Protein AF-A0A7J6RT91-F1 (afdb_monomer_lite)

Organism: Perkinsus olseni (NCBI:txid32597)

Foldseek 3Di:
DDDDPDPADVLQNDDLVQWDWDFLVLLVDDPVVLCVPQPFDLVDPCTCPPPNPDPVLNVCCNPDPVNNVLSVVLSVVLVVLNVCCCVPNCVVSDRTDTGGDDVVVVVVVCCVVDPPPDCPDDDRLSVLSVVLVVVLVVPFSDPDDDPPCPVSVVSRCSSCSSVSSSSSSSSRSD

Structure (mmCIF, N/CA/C/O backbone):
data_AF-A0A7J6RT91-F1
#
_entry.id   AF-A0A7J6RT91-F1
#
loop_
_atom_site.group_PDB
_atom_site.id
_atom_site.type_symbol
_atom_site.label_atom_id
_atom_site.label_alt_id
_atom_site.label_comp_id
_atom_site.label_asym_id
_atom_site.label_entity_id
_atom_site.label_seq_id
_atom_site.pdbx_PDB_ins_code
_atom_site.Cartn_x
_atom_site.Cartn_y
_atom_site.Cartn_z
_atom_site.occupancy
_atom_site.B_iso_or_equiv
_atom_site.auth_seq_id
_atom_site.auth_comp_id
_atom_site.auth_asym_id
_atom_site.auth_atom_id
_atom_site.pdbx_PDB_model_num
ATOM 1 N N . MET A 1 1 ? -21.620 17.925 31.660 1.00 58.56 1 MET A N 1
ATOM 2 C CA . MET A 1 1 ? -21.104 16.544 31.644 1.00 58.56 1 MET A CA 1
ATOM 3 C C . MET A 1 1 ? -20.641 16.318 30.230 1.00 58.56 1 MET A C 1
ATOM 5 O O . MET A 1 1 ? -21.487 16.145 29.366 1.00 58.56 1 MET A O 1
ATOM 9 N N . ASP A 1 2 ? -19.339 16.442 30.003 1.00 79.50 2 ASP A N 1
ATOM 10 C CA . ASP A 1 2 ? -18.727 16.142 28.711 1.00 79.50 2 ASP A CA 1
ATOM 11 C C . ASP A 1 2 ? -18.146 14.735 28.811 1.00 79.50 2 ASP A C 1
ATOM 13 O O . ASP A 1 2 ? -17.023 14.538 29.273 1.00 79.50 2 ASP A O 1
ATOM 17 N N . GLU A 1 3 ? -18.969 13.744 28.476 1.00 89.00 3 GLU A N 1
ATOM 18 C CA . GLU A 1 3 ? -18.544 12.349 28.396 1.00 89.00 3 GLU A CA 1
ATOM 19 C C . GLU A 1 3 ? -18.138 12.026 26.957 1.00 89.00 3 GLU A C 1
ATOM 21 O O . GLU A 1 3 ? -18.879 12.280 26.005 1.00 89.00 3 GLU A O 1
ATOM 26 N N . VAL A 1 4 ? -16.936 11.473 26.799 1.00 87.94 4 VAL A N 1
ATOM 27 C CA . VAL A 1 4 ? -16.414 11.043 25.500 1.00 87.94 4 VAL A CA 1
ATOM 28 C C . VAL A 1 4 ? -17.033 9.693 25.148 1.00 87.94 4 VAL A C 1
ATOM 30 O O . VAL A 1 4 ? -16.794 8.706 25.837 1.00 87.94 4 VAL A O 1
ATOM 33 N N . VAL A 1 5 ? -17.811 9.650 24.064 1.00 90.31 5 VAL A N 1
ATOM 34 C CA . VAL A 1 5 ? -18.438 8.413 23.560 1.00 90.31 5 VAL A CA 1
ATOM 35 C C . VAL A 1 5 ? -17.490 7.643 22.633 1.00 90.31 5 VAL A C 1
ATOM 37 O O . VAL A 1 5 ? -17.389 6.424 22.725 1.00 90.31 5 VAL A O 1
ATOM 40 N N . GLN A 1 6 ? -16.772 8.349 21.754 1.00 88.62 6 GLN A N 1
ATOM 41 C CA . GLN A 1 6 ? -15.787 7.790 20.824 1.00 88.62 6 GLN A CA 1
ATOM 42 C C . GLN A 1 6 ? -14.589 8.740 20.705 1.00 88.62 6 GLN A C 1
ATOM 44 O O . GLN A 1 6 ? -14.769 9.957 20.681 1.00 88.62 6 GLN A O 1
ATOM 49 N N . PHE A 1 7 ? -13.376 8.188 20.601 1.00 88.38 7 PHE A N 1
ATOM 50 C CA . PHE A 1 7 ? -12.161 8.979 20.357 1.00 88.38 7 PHE A CA 1
ATOM 51 C C . PHE A 1 7 ? -12.034 9.415 18.892 1.00 88.38 7 PHE A C 1
ATOM 53 O O . PHE A 1 7 ? -11.579 10.522 18.616 1.00 88.38 7 PHE A O 1
ATOM 60 N N . LEU A 1 8 ? -12.466 8.556 17.967 1.00 89.81 8 LEU A N 1
ATOM 61 C CA . LEU A 1 8 ? -12.573 8.827 16.537 1.00 89.81 8 LEU A CA 1
ATOM 62 C C . LEU A 1 8 ? -13.960 8.403 16.066 1.00 89.81 8 LEU A C 1
ATOM 64 O O . LEU A 1 8 ? -14.431 7.316 16.407 1.00 89.81 8 LEU A O 1
ATOM 68 N N . TYR A 1 9 ? -14.613 9.267 15.294 1.00 89.38 9 TYR A N 1
ATOM 69 C CA . TYR A 1 9 ? -15.891 8.941 14.671 1.00 89.38 9 TYR A CA 1
ATOM 70 C C . TYR A 1 9 ? -15.717 7.732 13.749 1.00 89.38 9 TYR A C 1
ATOM 72 O O . TYR A 1 9 ? -14.808 7.738 12.928 1.00 89.38 9 TYR A O 1
ATOM 80 N N . GLY A 1 10 ? -16.545 6.697 13.912 1.00 87.06 10 GLY A N 1
ATOM 81 C CA . GLY A 1 10 ? -16.439 5.485 13.089 1.00 87.06 10 GLY A CA 1
ATOM 82 C C . GLY A 1 10 ? -15.140 4.692 13.285 1.00 87.06 10 GLY A C 1
ATOM 83 O O . GLY A 1 10 ? -14.829 3.853 12.454 1.00 87.06 10 GLY A O 1
ATOM 84 N N . GLU A 1 11 ? -14.387 4.954 14.364 1.00 87.88 11 GLU A N 1
ATOM 85 C CA . GLU A 1 11 ? -13.069 4.363 14.675 1.00 87.88 11 GLU A CA 1
ATOM 86 C C . GLU A 1 11 ? -11.924 4.756 13.716 1.00 87.88 11 GLU A C 1
ATOM 88 O O . GLU A 1 11 ? -10.757 4.660 14.097 1.00 87.88 11 GLU A O 1
ATOM 93 N N . ASP A 1 12 ? -12.235 5.291 12.534 1.00 87.56 12 ASP A N 1
ATOM 94 C CA . ASP A 1 12 ? -11.286 5.716 11.496 1.00 87.56 12 ASP A CA 1
ATOM 95 C C . ASP A 1 12 ? -11.262 7.240 11.255 1.00 87.56 12 ASP A C 1
ATOM 97 O O . ASP A 1 12 ? -10.352 7.763 10.608 1.00 87.56 12 ASP A O 1
ATOM 101 N N . GLY A 1 13 ? -12.235 7.974 11.801 1.00 88.25 13 GLY A N 1
ATOM 102 C CA . GLY A 1 13 ? -12.383 9.418 11.634 1.00 88.25 13 GLY A CA 1
ATOM 103 C C . GLY A 1 13 ? -12.960 9.846 10.280 1.00 88.25 13 GLY A C 1
ATOM 104 O O . GLY A 1 13 ? -12.803 11.015 9.920 1.00 88.25 13 GLY A O 1
ATOM 105 N N . MET A 1 14 ? -13.607 8.944 9.533 1.00 89.31 14 MET A N 1
ATOM 106 C CA . MET A 1 14 ? -14.112 9.201 8.178 1.00 89.31 14 MET A CA 1
ATOM 107 C C . MET A 1 14 ? -15.626 9.429 8.138 1.00 89.31 14 MET A C 1
ATOM 109 O O . MET A 1 14 ? -16.402 8.811 8.862 1.00 89.31 14 MET A O 1
ATOM 113 N N . THR A 1 15 ? -16.078 10.312 7.245 1.00 88.94 15 THR A N 1
ATOM 114 C CA . THR A 1 15 ? -17.514 10.528 7.012 1.00 88.94 15 THR A CA 1
ATOM 115 C C . THR A 1 15 ? -18.086 9.425 6.122 1.00 88.94 15 THR A C 1
ATOM 117 O O . THR A 1 15 ? -17.544 9.150 5.052 1.00 88.94 15 THR A O 1
ATOM 120 N N . ALA A 1 16 ? -19.240 8.872 6.508 1.00 88.94 16 ALA A N 1
ATOM 121 C CA . ALA A 1 16 ? -19.907 7.774 5.800 1.00 88.94 16 ALA A CA 1
ATOM 122 C C . ALA A 1 16 ? -20.232 8.055 4.317 1.00 88.94 16 ALA A C 1
ATOM 124 O O . ALA A 1 16 ? -20.334 7.125 3.527 1.00 88.94 16 ALA A O 1
ATOM 125 N N . GLU A 1 17 ? -20.361 9.324 3.918 1.00 89.44 17 GLU A N 1
ATOM 126 C CA . GLU A 1 17 ? -20.647 9.742 2.534 1.00 89.44 17 GLU A CA 1
ATOM 127 C C . GLU A 1 17 ? -19.538 9.375 1.532 1.00 89.44 17 GLU A C 1
ATOM 129 O O . GLU A 1 17 ? -19.803 9.284 0.336 1.00 89.44 17 GLU A O 1
ATOM 134 N N . TYR A 1 18 ? -18.306 9.167 2.009 1.00 86.38 18 TYR A N 1
ATOM 135 C CA . TYR A 1 18 ? -17.139 8.847 1.176 1.00 86.38 18 TYR A CA 1
ATOM 136 C C . TYR A 1 18 ? -16.719 7.374 1.267 1.00 86.38 18 TYR A C 1
ATOM 138 O O . TYR A 1 18 ? -15.650 7.007 0.773 1.00 86.38 18 TYR A O 1
ATOM 146 N N . ILE A 1 19 ? -17.533 6.546 1.924 1.00 92.25 19 ILE A N 1
ATOM 147 C CA . ILE A 1 19 ? -17.265 5.129 2.148 1.00 92.25 19 ILE A CA 1
ATOM 148 C C . ILE A 1 19 ? -18.028 4.299 1.114 1.00 92.25 19 ILE A C 1
ATOM 150 O O . ILE A 1 19 ? -19.209 4.526 0.858 1.00 92.25 19 ILE A O 1
ATOM 154 N N . GLU A 1 20 ? -17.345 3.317 0.531 1.00 93.19 20 GLU A N 1
ATOM 155 C CA . GLU A 1 20 ? -17.915 2.390 -0.445 1.00 93.19 20 GLU A CA 1
ATOM 156 C C . GLU A 1 20 ? -17.627 0.941 -0.044 1.00 93.19 20 GLU A C 1
ATOM 158 O O . GLU A 1 20 ? -16.643 0.649 0.639 1.00 93.19 20 GLU A O 1
ATOM 163 N N . ASP A 1 21 ? -18.474 0.020 -0.506 1.00 94.06 21 ASP A N 1
ATOM 164 C CA . ASP A 1 21 ? -18.198 -1.413 -0.423 1.00 94.06 21 ASP A CA 1
ATOM 165 C C . ASP A 1 21 ? -17.051 -1.773 -1.362 1.00 94.06 21 ASP A C 1
ATOM 167 O O . ASP A 1 21 ? -17.175 -1.660 -2.586 1.00 94.06 21 ASP A O 1
ATOM 171 N N . GLN A 1 22 ? -15.958 -2.263 -0.793 1.00 94.81 22 GLN A N 1
ATOM 172 C CA . GLN A 1 22 ? -14.777 -2.670 -1.535 1.00 94.81 22 GLN A CA 1
ATOM 173 C C . GLN A 1 22 ? -14.287 -4.028 -1.048 1.00 94.81 22 GLN A C 1
ATOM 175 O O . GLN A 1 22 ? -14.415 -4.389 0.120 1.00 94.81 22 GLN A O 1
ATOM 180 N N . ASP A 1 23 ? -13.722 -4.802 -1.964 1.00 94.25 23 ASP A N 1
ATOM 181 C CA . ASP A 1 23 ? -13.049 -6.039 -1.605 1.00 94.25 23 ASP A CA 1
ATOM 182 C C . ASP A 1 23 ? -11.613 -5.731 -1.184 1.00 94.25 23 ASP A C 1
ATOM 184 O O . ASP A 1 23 ? -10.889 -5.067 -1.912 1.00 94.25 23 ASP A O 1
ATOM 188 N N . ILE A 1 24 ? -11.163 -6.264 -0.051 1.00 94.44 24 ILE A N 1
ATOM 189 C CA . ILE A 1 24 ? -9.745 -6.262 0.310 1.00 94.44 24 ILE A CA 1
ATOM 190 C C . ILE A 1 24 ? -9.082 -7.440 -0.403 1.00 94.44 24 ILE A C 1
ATOM 192 O O . ILE A 1 24 ? -9.001 -8.554 0.129 1.00 94.44 24 ILE A O 1
ATOM 196 N N . GLU A 1 25 ? -8.592 -7.232 -1.625 1.00 93.50 25 GLU A N 1
ATOM 197 C CA . GLU A 1 25 ? -8.029 -8.321 -2.432 1.00 93.50 25 GLU A CA 1
ATOM 198 C C . GLU A 1 25 ? -6.805 -8.965 -1.776 1.00 93.50 25 GLU A C 1
ATOM 200 O O . GLU A 1 25 ? -6.595 -10.175 -1.913 1.00 93.50 25 GLU A O 1
ATOM 205 N N . LEU A 1 26 ? -6.043 -8.196 -0.989 1.00 94.44 26 LEU A N 1
ATOM 206 C CA . LEU A 1 26 ? -4.917 -8.706 -0.210 1.00 94.44 26 LEU A CA 1
ATOM 207 C C . LEU A 1 26 ? -5.331 -9.858 0.723 1.00 94.44 26 LEU A C 1
ATOM 2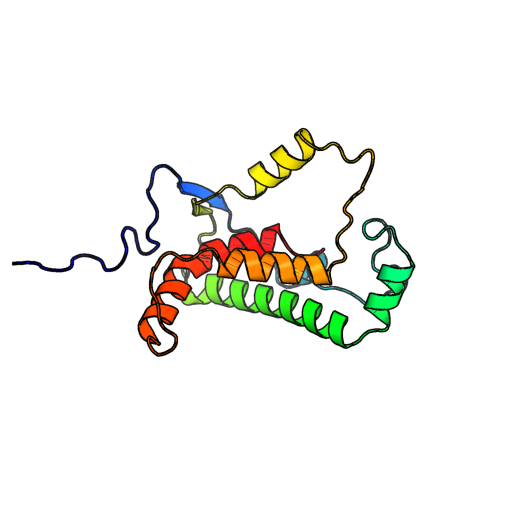09 O O . LEU A 1 26 ? -4.550 -10.789 0.933 1.00 94.44 26 LEU A O 1
ATOM 213 N N . MET A 1 27 ? -6.562 -9.857 1.247 1.00 94.62 27 MET A N 1
ATOM 214 C CA . MET A 1 27 ? -7.090 -10.963 2.053 1.00 94.62 27 MET A CA 1
ATOM 215 C C . MET A 1 27 ? -7.443 -12.182 1.192 1.00 94.62 27 MET A C 1
ATOM 217 O O . MET A 1 27 ? -7.141 -13.306 1.597 1.00 94.62 27 MET A O 1
ATOM 221 N N . LYS A 1 28 ? -7.992 -11.968 -0.012 1.00 93.81 28 LYS A N 1
ATOM 222 C CA . LYS A 1 28 ? -8.480 -13.026 -0.917 1.00 93.81 28 LYS A CA 1
ATOM 223 C C . LYS A 1 28 ? -7.369 -13.859 -1.561 1.00 93.81 28 LYS A C 1
ATOM 225 O O . LYS A 1 28 ? -7.549 -15.050 -1.802 1.00 93.81 28 LYS A O 1
ATOM 230 N N . ILE A 1 29 ? -6.228 -13.249 -1.880 1.00 94.75 29 ILE A N 1
ATOM 231 C CA . ILE A 1 29 ? -5.153 -13.931 -2.620 1.00 94.75 29 ILE A CA 1
ATOM 232 C C . ILE A 1 29 ? -4.321 -14.869 -1.733 1.00 94.75 29 ILE A C 1
ATOM 234 O O . ILE A 1 29 ? -4.095 -14.592 -0.558 1.00 94.75 29 ILE A O 1
ATOM 238 N N . SER A 1 30 ? -3.803 -15.968 -2.287 1.00 94.88 30 SER A N 1
ATOM 239 C CA . SER A 1 30 ? -2.874 -16.850 -1.562 1.00 94.88 30 SER A CA 1
ATOM 240 C C . SER A 1 30 ? -1.502 -16.191 -1.359 1.00 94.88 30 SER A C 1
ATOM 242 O O . SER A 1 30 ? -1.138 -15.256 -2.073 1.00 94.88 30 SER A O 1
ATOM 244 N N . HIS A 1 31 ? -0.701 -16.698 -0.414 1.00 93.69 31 HIS A N 1
ATOM 245 C CA . HIS A 1 31 ? 0.686 -16.238 -0.238 1.00 93.69 31 HIS A CA 1
ATOM 246 C C . HIS A 1 31 ? 1.531 -16.433 -1.503 1.00 93.69 31 HIS A C 1
ATOM 248 O O . HIS A 1 31 ? 2.351 -15.581 -1.833 1.00 93.69 31 HIS A O 1
ATOM 254 N N . GLU A 1 32 ? 1.295 -17.522 -2.235 1.00 95.50 32 GLU A N 1
ATOM 255 C CA . GLU A 1 32 ? 1.958 -17.800 -3.510 1.00 95.50 32 GLU A CA 1
ATOM 256 C C . GLU A 1 32 ? 1.570 -16.773 -4.571 1.00 95.50 32 GLU A C 1
ATOM 258 O O . GLU A 1 32 ? 2.434 -16.242 -5.265 1.00 95.50 32 GLU A O 1
ATOM 263 N N . ARG A 1 33 ? 0.276 -16.435 -4.666 1.00 95.38 33 ARG A N 1
ATOM 264 C CA . ARG A 1 33 ? -0.191 -15.418 -5.609 1.00 95.38 33 ARG A CA 1
ATOM 265 C C . ARG A 1 33 ? 0.341 -14.036 -5.245 1.00 95.38 33 ARG A C 1
ATOM 267 O O . ARG A 1 33 ? 0.746 -13.318 -6.151 1.00 95.38 33 ARG A O 1
ATOM 274 N N . LEU A 1 34 ? 0.382 -13.690 -3.957 1.00 95.12 34 LEU A N 1
ATOM 275 C CA . LEU A 1 34 ? 0.976 -12.441 -3.474 1.00 95.12 34 LEU A CA 1
ATOM 276 C C . LEU A 1 34 ? 2.460 -12.352 -3.856 1.00 95.12 34 LEU A C 1
ATOM 278 O O . LEU A 1 34 ? 2.886 -11.345 -4.413 1.00 95.12 34 LEU A O 1
ATOM 282 N N . ALA A 1 35 ? 3.234 -13.420 -3.642 1.00 94.25 35 ALA A N 1
ATOM 283 C CA . ALA A 1 35 ? 4.622 -13.482 -4.095 1.00 94.25 35 ALA A CA 1
ATOM 284 C C . ALA A 1 35 ? 4.730 -13.345 -5.621 1.00 94.25 35 ALA A C 1
ATOM 286 O O . ALA A 1 35 ? 5.567 -12.602 -6.119 1.00 94.25 35 ALA A O 1
ATOM 287 N N . ALA A 1 36 ? 3.850 -14.004 -6.374 1.00 92.56 36 ALA A N 1
ATOM 288 C CA . ALA A 1 36 ? 3.885 -13.970 -7.830 1.00 92.56 36 ALA A CA 1
ATOM 289 C C . ALA A 1 36 ? 3.603 -12.584 -8.429 1.00 92.56 36 ALA A C 1
ATOM 291 O O . ALA A 1 36 ? 4.092 -12.326 -9.530 1.00 92.56 36 ALA A O 1
ATOM 292 N N . ILE A 1 37 ? 2.838 -11.719 -7.750 1.00 91.62 37 ILE A N 1
ATOM 293 C CA . ILE A 1 37 ? 2.487 -10.376 -8.246 1.00 91.62 37 ILE A CA 1
ATOM 294 C C . ILE A 1 37 ? 3.358 -9.263 -7.656 1.00 91.62 37 ILE A C 1
ATOM 296 O O . ILE A 1 37 ? 3.729 -8.372 -8.400 1.00 91.62 37 ILE A O 1
ATOM 300 N N . ALA A 1 38 ? 3.731 -9.330 -6.374 1.00 93.00 38 ALA A N 1
ATOM 301 C CA . ALA A 1 38 ? 4.421 -8.229 -5.693 1.00 93.00 38 ALA A CA 1
ATOM 302 C C . ALA A 1 38 ? 5.924 -8.479 -5.498 1.00 93.00 38 ALA A C 1
ATOM 304 O O . ALA A 1 38 ? 6.721 -7.544 -5.508 1.00 93.00 38 ALA A O 1
ATOM 305 N N . LYS A 1 39 ? 6.356 -9.740 -5.347 1.00 93.75 39 LYS A N 1
ATOM 306 C CA . LYS A 1 39 ? 7.777 -10.033 -5.119 1.00 93.75 39 LYS A CA 1
ATOM 307 C C . LYS A 1 39 ? 8.585 -9.747 -6.381 1.00 93.75 39 LYS A C 1
ATOM 309 O O . LYS A 1 39 ? 8.199 -10.148 -7.483 1.00 93.75 39 LYS A O 1
ATOM 314 N N . HIS A 1 40 ? 9.718 -9.088 -6.199 1.00 92.06 40 HIS A N 1
ATOM 315 C CA . HIS A 1 40 ? 10.681 -8.839 -7.256 1.00 92.06 40 HIS A CA 1
ATOM 316 C C . HIS A 1 40 ? 11.687 -9.998 -7.334 1.00 92.06 40 HIS A C 1
ATOM 318 O O . HIS A 1 40 ? 12.128 -10.527 -6.314 1.00 92.06 40 HIS A O 1
ATOM 324 N N . ASP A 1 41 ? 12.008 -10.442 -8.551 1.00 90.75 41 ASP A N 1
ATOM 325 C CA . ASP A 1 41 ? 12.913 -11.572 -8.796 1.00 90.75 41 ASP A CA 1
ATOM 326 C C . ASP A 1 41 ? 14.167 -11.091 -9.523 1.00 90.75 41 ASP A C 1
ATOM 328 O O . ASP A 1 41 ? 14.250 -11.120 -10.746 1.00 90.75 41 ASP A O 1
ATOM 332 N N . TYR A 1 42 ? 15.154 -10.635 -8.758 1.00 89.31 42 TYR A N 1
ATOM 333 C CA . TYR A 1 42 ? 16.393 -10.064 -9.297 1.00 89.31 42 TYR A CA 1
ATOM 334 C C . TYR A 1 42 ? 17.305 -11.110 -9.963 1.00 89.31 42 TYR A C 1
ATOM 336 O O . TYR A 1 42 ? 18.169 -10.770 -10.782 1.00 89.31 42 TYR A O 1
ATOM 344 N N . LEU A 1 43 ? 17.131 -12.390 -9.612 1.00 86.69 43 LEU A N 1
ATOM 345 C CA . LEU A 1 43 ? 17.932 -13.492 -10.145 1.00 86.69 43 LEU A CA 1
ATOM 346 C C . LEU A 1 43 ? 17.499 -13.849 -11.566 1.00 86.69 43 LEU A C 1
ATOM 348 O O . LEU A 1 43 ? 18.337 -14.249 -12.376 1.00 86.69 43 LEU A O 1
ATOM 352 N N . ASN A 1 44 ? 16.221 -13.649 -11.888 1.00 88.06 44 ASN A N 1
ATOM 353 C CA . ASN A 1 44 ? 15.691 -13.889 -13.218 1.00 88.06 44 ASN A CA 1
ATOM 354 C C . ASN A 1 44 ? 16.294 -12.911 -14.254 1.00 88.06 44 ASN A C 1
ATOM 356 O O . ASN A 1 44 ? 16.130 -11.694 -14.129 1.00 88.06 44 ASN A O 1
ATOM 360 N N . PRO A 1 45 ? 16.964 -13.411 -15.314 1.00 83.88 45 PRO A N 1
ATOM 361 C CA . PRO A 1 45 ? 17.480 -12.576 -16.398 1.00 83.88 45 PRO A CA 1
ATOM 362 C C . PRO A 1 45 ? 16.420 -11.750 -17.131 1.00 83.88 45 PRO A C 1
ATOM 364 O O . PRO A 1 45 ? 16.754 -10.718 -17.708 1.00 83.88 45 PRO A O 1
ATOM 367 N N . ASP A 1 46 ? 15.165 -12.194 -17.096 1.00 85.62 46 ASP A N 1
ATOM 368 C CA . ASP A 1 46 ? 14.034 -11.552 -17.763 1.00 85.62 46 ASP A CA 1
ATOM 369 C C . ASP A 1 46 ? 13.219 -10.642 -16.832 1.00 85.62 46 ASP A C 1
ATOM 371 O O . ASP A 1 46 ? 12.160 -10.137 -17.215 1.00 85.62 46 ASP A O 1
ATOM 375 N N . TYR A 1 47 ? 13.712 -10.389 -15.616 1.00 86.44 47 TYR A N 1
ATOM 376 C CA . TYR A 1 47 ? 13.096 -9.453 -14.684 1.00 86.44 47 TYR A CA 1
ATOM 377 C C . TYR A 1 47 ? 12.916 -8.059 -15.302 1.00 86.44 47 TYR A C 1
ATOM 379 O O . TYR A 1 47 ? 13.822 -7.509 -15.929 1.00 86.44 47 TYR A O 1
ATOM 387 N N . GLY A 1 48 ? 11.727 -7.476 -15.134 1.00 81.69 48 GLY A N 1
ATOM 388 C CA . GLY A 1 48 ? 11.411 -6.152 -15.672 1.00 81.69 48 GLY A CA 1
ATOM 389 C C . GLY A 1 48 ? 11.130 -6.114 -17.179 1.00 81.69 48 GLY A C 1
ATOM 390 O O . GLY A 1 48 ? 10.755 -5.057 -17.689 1.00 81.69 48 GLY A O 1
ATOM 391 N N . ARG A 1 49 ? 11.287 -7.219 -17.931 1.00 82.38 49 ARG A N 1
ATOM 392 C CA . ARG A 1 49 ? 10.957 -7.222 -19.367 1.00 82.38 49 ARG A CA 1
ATOM 393 C C . ARG A 1 49 ? 9.460 -6.969 -19.563 1.00 82.38 49 ARG A C 1
ATOM 395 O O . ARG A 1 49 ? 8.621 -7.678 -19.019 1.00 82.38 49 ARG A O 1
ATOM 402 N N . GLY A 1 50 ? 9.138 -5.959 -20.370 1.00 79.62 50 GLY A N 1
ATOM 403 C CA . GLY A 1 50 ? 7.768 -5.592 -20.743 1.00 79.62 50 GLY A CA 1
ATOM 404 C C . GLY A 1 50 ? 7.170 -4.427 -19.950 1.00 79.62 50 GLY A C 1
ATOM 405 O O . GLY A 1 50 ? 6.364 -3.701 -20.518 1.00 79.62 50 GLY A O 1
ATOM 406 N N . TRP A 1 51 ? 7.597 -4.201 -18.703 1.00 81.25 51 TRP A N 1
ATOM 407 C CA . TRP A 1 51 ? 7.052 -3.138 -17.839 1.00 81.25 51 TRP A CA 1
ATOM 408 C C . TRP A 1 51 ? 8.105 -2.126 -17.359 1.00 81.25 51 TRP A C 1
ATOM 410 O O . TRP A 1 51 ? 7.784 -0.958 -17.187 1.00 81.25 51 TRP A O 1
ATOM 420 N N . ILE A 1 52 ? 9.383 -2.514 -17.267 1.00 85.12 52 ILE A N 1
ATOM 421 C CA . ILE A 1 52 ? 10.512 -1.584 -17.110 1.00 85.12 52 ILE A CA 1
ATOM 422 C C . ILE A 1 52 ? 11.166 -1.430 -18.481 1.00 85.12 52 ILE A C 1
ATOM 424 O O . ILE A 1 52 ? 11.871 -2.333 -18.929 1.00 85.12 52 ILE A O 1
ATOM 428 N N . LYS A 1 53 ? 10.914 -0.320 -19.184 1.00 81.56 53 LYS A N 1
ATOM 429 C CA . LYS A 1 53 ? 11.426 -0.107 -20.553 1.00 81.56 53 LYS A CA 1
ATOM 430 C C . LYS A 1 53 ? 12.947 0.102 -20.584 1.00 81.56 53 LYS A C 1
ATOM 432 O O . LYS A 1 53 ? 13.604 -0.398 -21.498 1.00 81.56 53 LYS A O 1
ATOM 437 N N . ASP A 1 54 ? 13.502 0.781 -19.579 1.00 86.00 54 ASP A N 1
ATOM 438 C CA . ASP A 1 54 ? 14.928 1.119 -19.507 1.00 86.00 54 ASP A CA 1
ATOM 439 C C . ASP A 1 54 ? 15.791 -0.053 -18.994 1.00 86.00 54 ASP A C 1
ATOM 441 O O . ASP A 1 54 ? 15.670 -0.508 -17.855 1.00 86.00 54 ASP A O 1
ATOM 445 N N . GLU A 1 55 ? 16.716 -0.521 -19.837 1.00 85.62 55 GLU A N 1
ATOM 446 C CA . GLU A 1 55 ? 17.688 -1.569 -19.503 1.00 85.62 55 GLU A CA 1
ATOM 447 C C . GLU A 1 55 ? 18.658 -1.156 -18.388 1.00 85.62 55 GLU A C 1
ATOM 449 O O . GLU A 1 55 ? 19.068 -2.000 -17.589 1.00 85.62 55 GLU A O 1
ATOM 454 N N . LYS A 1 56 ? 19.017 0.130 -18.297 1.00 86.50 56 LYS A N 1
ATOM 455 C CA . LYS A 1 56 ? 19.896 0.635 -17.236 1.00 86.50 56 LYS A CA 1
ATOM 456 C C . LYS A 1 56 ? 19.216 0.522 -15.882 1.00 86.50 56 LYS A C 1
ATOM 458 O O . LYS A 1 56 ? 19.853 0.073 -14.936 1.00 86.50 56 LYS A O 1
ATOM 463 N N . VAL A 1 57 ? 17.928 0.859 -15.804 1.00 87.12 57 VAL A N 1
ATOM 464 C CA . VAL A 1 57 ? 17.132 0.707 -14.577 1.00 87.12 57 VAL A CA 1
ATOM 465 C C . VAL A 1 57 ? 17.040 -0.768 -14.186 1.00 87.12 57 VAL A C 1
ATOM 467 O O . VAL A 1 57 ? 17.320 -1.103 -13.036 1.00 87.12 57 VAL A O 1
ATOM 470 N N . ARG A 1 58 ? 16.745 -1.666 -15.141 1.00 87.69 58 ARG A N 1
ATOM 471 C CA . ARG A 1 58 ? 16.741 -3.122 -14.894 1.00 87.69 58 ARG A CA 1
ATOM 472 C C . ARG A 1 58 ? 18.079 -3.611 -14.343 1.00 87.69 58 ARG A C 1
ATOM 474 O O . ARG A 1 58 ? 18.110 -4.318 -13.340 1.00 87.69 58 ARG A O 1
ATOM 481 N N . SER A 1 59 ? 19.177 -3.225 -14.987 1.00 88.06 59 SER A N 1
ATOM 482 C CA . SER A 1 59 ? 20.528 -3.614 -14.574 1.00 88.06 59 SER A CA 1
ATOM 483 C C . SER A 1 59 ? 20.882 -3.059 -13.195 1.00 88.06 59 SER A C 1
ATOM 485 O O . SER A 1 59 ? 21.430 -3.789 -12.373 1.00 88.06 59 SER A O 1
ATOM 487 N N . ASN A 1 60 ? 20.515 -1.806 -12.914 1.00 90.75 60 ASN A N 1
ATOM 488 C CA . ASN A 1 60 ? 20.776 -1.163 -11.631 1.00 90.75 60 ASN A CA 1
ATOM 489 C C . ASN A 1 60 ? 20.062 -1.886 -10.483 1.00 90.75 60 ASN A C 1
ATOM 491 O O . ASN A 1 60 ? 20.710 -2.287 -9.527 1.00 90.75 60 ASN A O 1
ATOM 495 N N . ILE A 1 61 ? 18.761 -2.170 -10.622 1.00 89.69 61 ILE A N 1
ATOM 496 C CA . ILE A 1 61 ? 17.983 -2.912 -9.609 1.00 89.69 61 ILE A CA 1
ATOM 497 C C . ILE A 1 61 ? 18.595 -4.297 -9.333 1.00 89.69 61 ILE A C 1
ATOM 499 O O . ILE A 1 61 ? 18.561 -4.794 -8.210 1.00 89.69 61 ILE A O 1
ATOM 503 N N . ARG A 1 62 ? 19.178 -4.946 -10.348 1.00 88.25 62 ARG A N 1
ATOM 504 C CA . ARG A 1 62 ? 19.806 -6.269 -10.191 1.00 88.25 62 ARG A CA 1
ATOM 505 C C . ARG A 1 62 ? 21.176 -6.229 -9.516 1.00 88.25 62 ARG A C 1
ATOM 507 O O . ARG A 1 62 ? 21.572 -7.235 -8.931 1.00 88.25 62 ARG A O 1
ATOM 514 N N . MET A 1 63 ? 21.902 -5.118 -9.612 1.00 89.19 63 MET A N 1
ATOM 515 C CA . MET A 1 63 ? 23.256 -4.982 -9.061 1.00 89.19 63 MET A CA 1
ATOM 516 C C . MET A 1 63 ? 23.292 -4.266 -7.711 1.00 89.19 63 MET A C 1
ATOM 518 O O . MET A 1 63 ? 24.178 -4.540 -6.906 1.00 89.19 63 MET A O 1
ATOM 522 N N . ASP A 1 64 ? 22.352 -3.358 -7.469 1.00 94.25 64 ASP A N 1
ATOM 523 C CA . ASP A 1 64 ? 22.310 -2.524 -6.277 1.00 94.25 64 ASP A CA 1
ATOM 524 C C . ASP A 1 64 ? 21.540 -3.215 -5.142 1.00 94.25 64 ASP A C 1
ATOM 526 O O . ASP A 1 64 ? 20.327 -3.433 -5.209 1.00 94.25 64 ASP A O 1
ATOM 530 N N . HIS A 1 65 ? 22.261 -3.549 -4.073 1.00 93.50 65 HIS A N 1
ATOM 531 C CA . HIS A 1 65 ? 21.694 -4.194 -2.894 1.00 93.50 65 HIS A CA 1
ATOM 532 C C . HIS A 1 65 ? 20.812 -3.266 -2.050 1.00 93.50 65 HIS A C 1
ATOM 534 O O . HIS A 1 65 ? 19.913 -3.758 -1.370 1.00 93.50 65 HIS A O 1
ATOM 540 N N . GLU A 1 66 ? 21.032 -1.950 -2.079 1.00 94.38 66 GLU A N 1
ATOM 541 C CA . GLU A 1 66 ? 20.202 -1.000 -1.329 1.00 94.38 66 GLU A CA 1
ATOM 542 C C . GLU A 1 66 ? 18.807 -0.915 -1.952 1.00 94.38 66 GLU A C 1
ATOM 544 O O . GLU A 1 66 ? 17.800 -0.977 -1.245 1.00 94.38 66 GLU A O 1
ATOM 549 N N . ILE A 1 67 ? 18.742 -0.881 -3.285 1.00 93.56 67 ILE A N 1
ATOM 550 C CA . ILE A 1 67 ? 17.478 -0.910 -4.031 1.00 93.56 67 ILE A CA 1
ATOM 551 C C . ILE A 1 67 ? 16.727 -2.223 -3.776 1.00 93.56 67 ILE A C 1
ATOM 553 O O . ILE A 1 67 ? 15.530 -2.201 -3.488 1.00 93.56 67 ILE A O 1
ATOM 557 N N . GLN A 1 68 ? 17.423 -3.362 -3.815 1.00 94.19 68 GLN A N 1
ATOM 558 C CA . GLN A 1 68 ? 16.825 -4.667 -3.503 1.00 94.19 68 GLN A CA 1
ATOM 559 C C . GLN A 1 68 ? 16.257 -4.710 -2.084 1.00 94.19 68 GLN A C 1
ATOM 561 O O . GLN A 1 68 ? 15.143 -5.185 -1.888 1.00 94.19 68 GLN A O 1
ATOM 566 N N . ALA A 1 69 ? 16.976 -4.160 -1.102 1.00 95.38 69 ALA A N 1
ATOM 567 C CA . ALA A 1 69 ? 16.514 -4.125 0.281 1.00 95.38 69 ALA A CA 1
ATOM 568 C C . ALA A 1 69 ? 15.223 -3.304 0.452 1.00 95.38 69 ALA A C 1
ATOM 570 O O . ALA A 1 69 ? 14.350 -3.695 1.228 1.00 95.38 69 ALA A O 1
ATOM 571 N N . VAL A 1 70 ? 15.071 -2.191 -0.276 1.00 95.69 70 VAL A N 1
ATOM 572 C CA . VAL A 1 70 ? 13.840 -1.376 -0.258 1.00 95.69 70 VAL A CA 1
ATOM 573 C C . VAL A 1 70 ? 12.648 -2.162 -0.810 1.00 95.69 70 VAL A C 1
ATOM 575 O O . VAL A 1 70 ? 11.579 -2.172 -0.202 1.00 95.69 70 VAL A O 1
ATOM 578 N N . LEU A 1 71 ? 12.838 -2.855 -1.929 1.00 95.06 71 LEU A N 1
ATOM 579 C CA . LEU A 1 71 ? 11.789 -3.626 -2.600 1.00 95.06 71 LEU A CA 1
ATOM 580 C C . LEU A 1 71 ? 11.423 -4.904 -1.827 1.00 95.06 71 LEU A C 1
ATOM 582 O O . LEU A 1 71 ? 10.252 -5.268 -1.706 1.00 95.06 71 LEU A O 1
ATOM 586 N N . ASP A 1 72 ? 12.408 -5.555 -1.212 1.00 95.81 72 ASP A N 1
ATOM 587 C CA . ASP A 1 72 ? 12.172 -6.692 -0.321 1.00 95.81 72 ASP A CA 1
ATOM 588 C C . ASP A 1 72 ? 11.404 -6.262 0.937 1.00 95.81 72 ASP A C 1
ATOM 590 O O . ASP A 1 72 ? 10.506 -6.977 1.393 1.00 95.81 72 ASP A O 1
ATOM 594 N N . ARG A 1 73 ? 11.702 -5.068 1.470 1.00 96.31 73 ARG A N 1
ATOM 595 C CA . ARG A 1 73 ? 10.958 -4.474 2.589 1.00 96.31 73 ARG A CA 1
ATOM 596 C C . ARG A 1 73 ? 9.509 -4.184 2.210 1.00 96.31 73 ARG A C 1
ATOM 598 O O . ARG A 1 73 ? 8.618 -4.472 3.003 1.00 96.31 73 ARG A O 1
ATOM 605 N N . GLU A 1 74 ? 9.253 -3.651 1.017 1.00 96.38 74 GLU A N 1
ATOM 606 C CA . GLU A 1 74 ? 7.888 -3.453 0.513 1.00 96.38 74 GLU A CA 1
ATOM 607 C C . GLU A 1 74 ? 7.106 -4.775 0.493 1.00 96.38 74 GLU A C 1
ATOM 609 O O . GLU A 1 74 ? 5.987 -4.853 1.011 1.00 96.38 74 GLU A O 1
ATOM 614 N N . PHE A 1 75 ? 7.706 -5.835 -0.053 1.00 96.62 75 PHE A N 1
ATOM 615 C CA . PHE A 1 75 ? 7.064 -7.143 -0.113 1.00 96.62 75 PHE A CA 1
ATOM 616 C C . PHE A 1 75 ? 6.783 -7.719 1.281 1.00 96.62 75 PHE A C 1
ATOM 618 O O . PHE A 1 75 ? 5.696 -8.254 1.524 1.00 96.62 75 PHE A O 1
ATOM 625 N N . GLU A 1 76 ? 7.728 -7.600 2.214 1.00 96.75 76 GLU A N 1
ATOM 626 C CA . GLU A 1 76 ? 7.517 -8.073 3.582 1.00 96.75 76 GLU A CA 1
ATOM 627 C C . GLU A 1 76 ? 6.440 -7.251 4.306 1.00 96.75 76 GLU A C 1
ATOM 629 O O . GLU A 1 76 ? 5.592 -7.836 4.981 1.00 96.75 76 GLU A O 1
ATOM 634 N N . ASN A 1 77 ? 6.367 -5.936 4.069 1.00 95.38 77 ASN A N 1
ATOM 635 C CA . ASN A 1 77 ? 5.282 -5.094 4.577 1.00 95.38 77 ASN A CA 1
ATOM 636 C C . ASN A 1 77 ? 3.912 -5.602 4.097 1.00 95.38 77 ASN A C 1
ATOM 638 O O . ASN A 1 77 ? 2.998 -5.768 4.904 1.00 95.38 77 ASN A O 1
ATOM 642 N N . LEU A 1 78 ? 3.758 -5.929 2.808 1.00 96.19 78 LEU A N 1
ATOM 643 C CA . LEU A 1 78 ? 2.508 -6.496 2.278 1.00 96.19 78 LEU A CA 1
ATOM 644 C C . LEU A 1 78 ? 2.149 -7.839 2.928 1.00 96.19 78 LEU A C 1
ATOM 646 O O . LEU A 1 78 ? 0.977 -8.104 3.218 1.00 96.19 78 LEU A O 1
ATOM 650 N N . ARG A 1 79 ? 3.144 -8.696 3.185 1.00 96.56 79 ARG A N 1
ATOM 651 C CA . ARG A 1 79 ? 2.934 -9.975 3.881 1.00 96.56 79 ARG A CA 1
ATOM 652 C C . ARG A 1 79 ? 2.500 -9.773 5.324 1.00 96.56 79 ARG A C 1
ATOM 654 O O . ARG A 1 79 ? 1.568 -10.444 5.776 1.00 96.56 79 ARG A O 1
ATOM 661 N N . GLU A 1 80 ? 3.144 -8.858 6.039 1.00 95.94 80 GLU A N 1
ATOM 662 C CA . GLU A 1 80 ? 2.775 -8.533 7.410 1.00 95.94 80 GLU A CA 1
ATOM 663 C C . GLU A 1 80 ? 1.369 -7.938 7.482 1.00 95.94 80 GLU A C 1
ATOM 665 O O . GLU A 1 80 ? 0.571 -8.370 8.314 1.00 95.94 80 GLU A O 1
ATOM 670 N N . MET A 1 81 ? 1.020 -7.030 6.573 1.00 95.19 81 MET A N 1
ATOM 671 C CA . MET A 1 81 ? -0.322 -6.454 6.503 1.00 95.19 81 MET A CA 1
ATOM 672 C C . MET A 1 81 ? -1.380 -7.504 6.210 1.00 95.19 81 MET A C 1
ATOM 674 O O . MET A 1 81 ? -2.402 -7.544 6.891 1.00 95.19 81 MET A O 1
ATOM 678 N N . LYS A 1 82 ? -1.125 -8.415 5.264 1.00 95.19 82 LYS A N 1
ATOM 679 C CA . LYS A 1 82 ? -2.025 -9.545 5.019 1.00 95.19 82 LYS A CA 1
ATOM 680 C C . LYS A 1 82 ? -2.241 -10.357 6.296 1.00 95.19 82 LYS A C 1
ATOM 682 O O . LYS A 1 82 ? -3.378 -10.667 6.647 1.00 95.19 82 LYS A O 1
ATOM 687 N N . ARG A 1 83 ? -1.158 -10.690 7.009 1.00 94.88 83 ARG A N 1
ATOM 688 C CA . ARG A 1 83 ? -1.230 -11.416 8.283 1.00 94.88 83 ARG A CA 1
ATOM 689 C C . ARG A 1 83 ? -2.043 -10.630 9.309 1.00 94.88 83 ARG A C 1
ATOM 691 O O . ARG A 1 83 ? -2.903 -11.211 9.963 1.00 94.88 83 ARG A O 1
ATOM 698 N N . LEU A 1 84 ? -1.790 -9.334 9.454 1.00 94.81 84 LEU A N 1
ATOM 699 C CA . LEU A 1 84 ? -2.477 -8.457 10.399 1.00 94.81 84 LEU A CA 1
ATOM 700 C C . LEU A 1 84 ? -3.983 -8.398 10.118 1.00 94.81 84 LEU A C 1
ATOM 702 O O . LEU A 1 84 ? -4.780 -8.616 11.032 1.00 94.81 84 LEU A O 1
ATOM 706 N N . LEU A 1 85 ? -4.358 -8.197 8.853 1.00 94.50 85 LEU A N 1
ATOM 707 C CA . LEU A 1 85 ? -5.746 -8.157 8.403 1.00 94.50 85 LEU A CA 1
ATOM 708 C C . LEU A 1 85 ? -6.468 -9.475 8.685 1.00 94.50 85 LEU A C 1
ATOM 710 O O . LEU A 1 85 ? -7.494 -9.471 9.355 1.00 94.50 85 LEU A O 1
ATOM 714 N N . CYS A 1 86 ? -5.901 -10.605 8.255 1.00 93.31 86 CYS A N 1
ATOM 715 C CA . CYS A 1 86 ? -6.528 -11.920 8.412 1.00 93.31 86 CYS A CA 1
ATOM 716 C C . CYS A 1 86 ? -6.551 -12.446 9.859 1.00 93.31 86 CYS A C 1
ATOM 718 O O . CYS A 1 86 ? -7.309 -13.365 10.149 1.00 93.31 86 CYS A O 1
ATOM 720 N N . THR A 1 87 ? -5.690 -11.949 10.759 1.00 93.12 87 THR A N 1
ATOM 721 C CA . THR A 1 87 ? -5.560 -12.518 12.120 1.00 93.12 87 THR A CA 1
ATOM 722 C C . THR A 1 87 ? -6.049 -11.606 13.233 1.00 93.12 87 THR A C 1
ATOM 724 O O . THR A 1 87 ? -6.553 -12.102 14.241 1.00 93.12 87 THR A O 1
ATOM 727 N N . LYS A 1 88 ? -5.885 -10.285 13.098 1.00 92.88 88 LYS A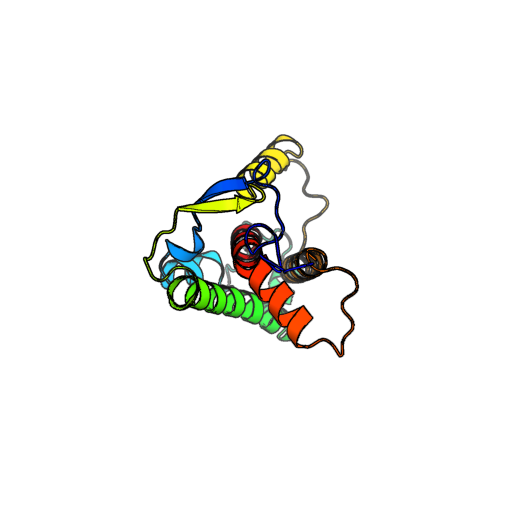 N 1
ATOM 728 C CA . LYS A 1 88 ? -6.220 -9.331 14.160 1.00 92.88 88 LYS A CA 1
ATOM 729 C C . LYS A 1 88 ? -7.438 -8.487 13.825 1.00 92.88 88 LYS A C 1
ATOM 731 O O . LYS A 1 88 ? -8.276 -8.349 14.713 1.00 92.88 88 LYS A O 1
ATOM 736 N N . VAL A 1 89 ? -7.513 -7.967 12.596 1.00 92.19 89 VAL A N 1
ATOM 737 C CA . VAL A 1 89 ? -8.552 -7.015 12.164 1.00 92.19 89 VAL A CA 1
ATOM 738 C C . VAL A 1 89 ? -9.846 -7.748 11.798 1.00 92.19 89 VAL A C 1
ATOM 740 O O . VAL A 1 89 ? -10.844 -7.598 12.491 1.00 92.19 89 VAL A O 1
ATOM 743 N N . TYR A 1 90 ? -9.807 -8.619 10.788 1.00 93.56 90 TYR A N 1
ATOM 744 C CA . TYR A 1 90 ? -10.972 -9.330 10.250 1.00 93.56 90 TYR A CA 1
ATOM 745 C C . TYR A 1 90 ? -10.872 -10.828 10.536 1.00 93.56 90 TYR A C 1
ATOM 747 O O . TYR A 1 90 ? -10.461 -11.633 9.699 1.00 93.56 90 TYR A O 1
ATOM 755 N N . ARG A 1 91 ? -11.197 -11.204 11.776 1.00 90.88 91 ARG A N 1
ATOM 756 C CA . ARG A 1 91 ? -11.085 -12.595 12.264 1.00 90.88 91 ARG A CA 1
ATOM 757 C C . ARG A 1 91 ? -12.147 -13.532 11.693 1.00 90.88 91 ARG A C 1
ATOM 759 O O . ARG A 1 91 ? -11.973 -14.745 11.737 1.00 90.88 91 ARG A O 1
ATOM 766 N N . ASP A 1 92 ? -13.245 -12.967 11.212 1.00 91.12 92 ASP A N 1
ATOM 767 C CA . ASP A 1 92 ? -14.326 -13.662 10.514 1.00 91.12 92 ASP A CA 1
ATOM 768 C C . ASP A 1 92 ? -13.941 -14.067 9.083 1.00 91.12 92 ASP A C 1
ATOM 770 O O . ASP A 1 92 ? -14.558 -14.963 8.510 1.00 91.12 92 ASP A O 1
ATOM 774 N N . GLY A 1 93 ? -12.895 -13.448 8.528 1.00 89.38 93 GLY A N 1
ATOM 775 C CA . GLY A 1 93 ? -12.447 -13.665 7.160 1.00 89.38 93 GLY A CA 1
ATOM 776 C C . GLY A 1 93 ? -13.302 -12.949 6.116 1.00 89.38 93 GLY A C 1
ATOM 777 O O . GLY A 1 93 ? -13.124 -13.226 4.928 1.00 89.38 93 GLY A O 1
ATOM 778 N N . GLU A 1 94 ? -14.197 -12.039 6.519 1.00 92.94 94 GLU A N 1
ATOM 779 C CA . GLU A 1 94 ? -14.970 -11.252 5.562 1.00 92.94 94 GLU A CA 1
ATOM 780 C C . GLU A 1 94 ? -14.044 -10.260 4.856 1.00 92.94 94 GLU A C 1
ATOM 782 O O . GLU A 1 94 ? -13.336 -9.463 5.469 1.00 92.94 94 GLU A O 1
ATOM 787 N N . SER A 1 95 ? -14.029 -10.337 3.533 1.00 91.81 95 SER A N 1
ATOM 788 C CA . SER A 1 95 ? -13.119 -9.567 2.686 1.00 91.81 95 SER A CA 1
ATOM 789 C C . SER A 1 95 ? -13.789 -8.356 2.057 1.00 91.81 95 SER A C 1
ATOM 791 O O . SER A 1 95 ? -13.086 -7.434 1.653 1.00 91.81 95 SER A O 1
ATOM 793 N N . ARG A 1 96 ? -15.123 -8.346 1.977 1.00 94.56 96 ARG A N 1
ATOM 794 C CA . ARG A 1 96 ? -15.892 -7.200 1.511 1.00 94.56 96 ARG A CA 1
ATOM 795 C C . ARG A 1 96 ? -16.131 -6.261 2.685 1.00 94.56 96 ARG A C 1
ATOM 797 O O . ARG A 1 96 ? -16.861 -6.595 3.610 1.00 94.56 96 ARG A O 1
ATOM 804 N N . GLN A 1 97 ? -15.490 -5.103 2.641 1.00 94.00 97 GLN A N 1
ATOM 805 C CA . GLN A 1 97 ? -15.437 -4.147 3.738 1.00 94.00 97 GLN A CA 1
ATOM 806 C C . GLN A 1 97 ? -15.837 -2.753 3.260 1.00 94.00 97 GLN A C 1
ATOM 808 O O . GLN A 1 97 ? -15.789 -2.439 2.070 1.00 94.00 97 GLN A O 1
ATOM 813 N N . HIS A 1 98 ? -16.231 -1.909 4.207 1.00 92.44 98 HIS A N 1
ATOM 814 C CA . HIS A 1 98 ? -16.570 -0.516 3.954 1.00 92.44 98 HIS A CA 1
ATOM 815 C C . HIS A 1 98 ? -15.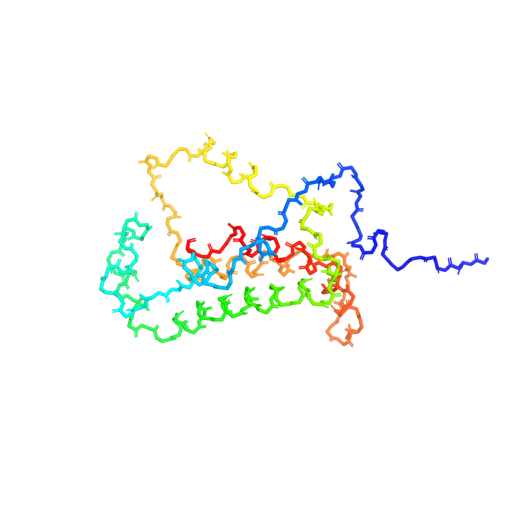294 0.324 4.064 1.00 92.44 98 HIS A C 1
ATOM 817 O O . HIS A 1 98 ? -14.799 0.553 5.165 1.00 92.44 98 HIS A O 1
ATOM 823 N N . ILE A 1 99 ? -14.723 0.730 2.928 1.00 91.75 99 ILE A N 1
ATOM 824 C CA . ILE A 1 99 ? -13.421 1.412 2.879 1.00 91.75 99 ILE A CA 1
ATOM 825 C C . ILE A 1 99 ? -13.579 2.725 2.111 1.00 91.75 99 ILE A C 1
ATOM 827 O O . ILE A 1 99 ? -14.231 2.740 1.058 1.00 91.75 99 ILE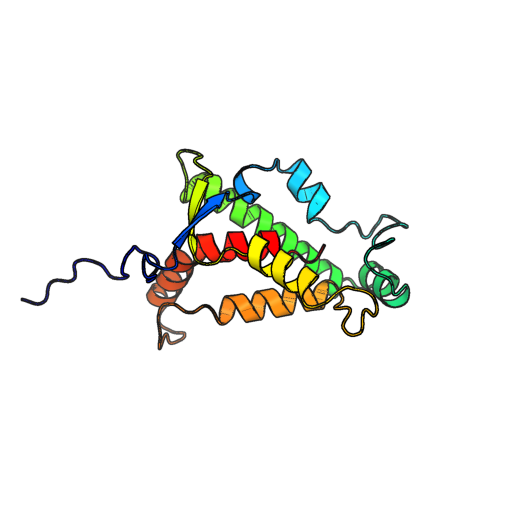 A O 1
ATOM 831 N N . PRO A 1 100 ? -12.992 3.833 2.591 1.00 90.56 100 PRO A N 1
ATOM 832 C CA . PRO A 1 100 ? -12.960 5.071 1.828 1.00 90.56 100 PRO A CA 1
ATOM 833 C C . PRO A 1 100 ? -12.047 4.939 0.604 1.00 90.56 100 PRO A C 1
ATOM 835 O O . PRO A 1 100 ? -11.085 4.178 0.619 1.00 90.56 100 PRO A O 1
ATOM 838 N N . ILE A 1 101 ? -12.294 5.760 -0.419 1.00 89.69 101 ILE A N 1
ATOM 839 C CA . ILE A 1 101 ? -11.461 5.881 -1.631 1.00 89.69 101 ILE A CA 1
ATOM 840 C C . ILE A 1 101 ? -11.423 4.588 -2.461 1.00 89.69 101 ILE A C 1
ATOM 842 O O . ILE A 1 101 ? -10.739 3.621 -2.139 1.00 89.69 101 ILE A O 1
ATOM 846 N N . ASN A 1 102 ? -12.088 4.609 -3.616 1.00 92.56 102 ASN A N 1
ATOM 847 C CA . ASN A 1 102 ? -12.007 3.514 -4.576 1.00 92.56 102 ASN A CA 1
ATOM 848 C C . ASN A 1 102 ? -10.745 3.623 -5.442 1.00 92.56 102 ASN A C 1
ATOM 850 O O . ASN A 1 102 ? -10.746 4.291 -6.480 1.00 92.56 102 ASN A O 1
ATOM 854 N N . VAL A 1 103 ? -9.660 2.984 -4.999 1.00 92.50 103 VAL A N 1
ATOM 855 C CA . VAL A 1 103 ? -8.332 3.101 -5.629 1.00 92.50 103 VAL A CA 1
ATOM 856 C C . VAL A 1 103 ? -8.337 2.538 -7.045 1.00 92.50 103 VAL A C 1
ATOM 858 O O . VAL A 1 103 ? -7.795 3.155 -7.959 1.00 92.50 103 VAL A O 1
ATOM 861 N N . ARG A 1 104 ? -9.016 1.408 -7.257 1.00 91.69 104 ARG A N 1
ATOM 862 C CA . ARG A 1 104 ? -9.147 0.797 -8.581 1.00 91.69 104 ARG A CA 1
ATOM 863 C C . ARG A 1 104 ? -9.800 1.748 -9.580 1.00 91.69 104 ARG A C 1
ATOM 865 O O . ARG A 1 104 ? -9.270 1.955 -10.665 1.00 91.69 104 ARG A O 1
ATOM 872 N N . ARG A 1 105 ? -10.908 2.381 -9.188 1.00 93.56 105 ARG A N 1
ATOM 873 C CA . ARG A 1 105 ? -11.595 3.362 -10.035 1.00 93.56 105 ARG A CA 1
ATOM 874 C C . ARG A 1 105 ? -10.720 4.580 -10.321 1.00 93.56 105 ARG A C 1
ATOM 876 O O . ARG A 1 105 ? -10.772 5.093 -11.433 1.00 93.56 105 ARG A O 1
ATOM 883 N N . LEU A 1 106 ? -9.927 5.039 -9.351 1.00 93.31 106 LEU A N 1
ATOM 884 C CA . LEU A 1 106 ? -8.975 6.131 -9.574 1.00 93.31 106 LEU A CA 1
ATOM 885 C C . LEU A 1 106 ? -7.908 5.745 -10.604 1.00 93.31 106 LEU A C 1
ATOM 887 O O . LEU A 1 106 ? -7.642 6.527 -11.511 1.00 93.31 106 LEU A O 1
ATOM 891 N N . ILE A 1 107 ? -7.348 4.536 -10.513 1.00 91.31 107 ILE A N 1
ATOM 892 C CA . ILE A 1 107 ? -6.376 4.020 -11.490 1.00 91.31 107 ILE A CA 1
ATOM 893 C C . ILE A 1 107 ? -7.009 3.945 -12.889 1.00 91.31 107 ILE A C 1
ATOM 895 O O . ILE A 1 107 ? -6.433 4.447 -13.854 1.00 91.31 107 ILE A O 1
ATOM 899 N N . ASP A 1 108 ? -8.226 3.407 -12.998 1.00 91.56 108 ASP A N 1
ATOM 900 C CA . ASP A 1 108 ? -8.954 3.318 -14.269 1.00 91.56 108 ASP A CA 1
ATOM 901 C C . ASP A 1 108 ? -9.230 4.711 -14.871 1.00 91.56 108 ASP A C 1
ATOM 903 O O . ASP A 1 108 ? -9.064 4.928 -16.074 1.00 91.56 108 ASP A O 1
ATOM 907 N N . GLN A 1 109 ? -9.608 5.684 -14.035 1.00 92.75 109 GLN A N 1
ATOM 908 C CA . GLN A 1 109 ? -9.790 7.076 -14.451 1.00 92.75 109 GLN A CA 1
ATOM 909 C C . GLN A 1 109 ? -8.480 7.709 -14.927 1.00 92.75 109 GLN A C 1
ATOM 911 O O . GLN A 1 109 ? -8.486 8.417 -15.933 1.00 92.75 109 GLN A O 1
ATOM 916 N N . CYS A 1 110 ? -7.360 7.436 -14.255 1.00 89.75 110 CYS A N 1
ATOM 917 C CA . CYS A 1 110 ? -6.045 7.900 -14.689 1.00 89.75 110 CYS A CA 1
ATOM 918 C C . CYS A 1 110 ? -5.686 7.343 -16.071 1.00 89.75 110 CYS A C 1
ATOM 920 O O . CYS A 1 110 ? -5.288 8.113 -16.939 1.00 89.75 110 CYS A O 1
ATOM 922 N N . HIS A 1 111 ? -5.895 6.049 -16.321 1.00 86.31 111 HIS A N 1
ATOM 923 C CA . HIS A 1 111 ? -5.644 5.459 -17.641 1.00 86.31 111 HIS A CA 1
ATOM 924 C C . HIS A 1 111 ? -6.525 6.050 -18.745 1.00 86.31 111 HIS A C 1
ATOM 926 O O . HIS A 1 111 ? -6.078 6.191 -19.882 1.00 86.31 111 HIS A O 1
ATOM 932 N N . TYR A 1 112 ? -7.769 6.411 -18.422 1.00 89.44 112 TYR A N 1
ATOM 933 C CA . TYR A 1 112 ? -8.667 7.069 -19.368 1.00 89.44 112 TYR A CA 1
ATOM 934 C C . TYR A 1 112 ? -8.229 8.505 -19.695 1.00 89.44 112 TYR A C 1
ATOM 936 O O . TYR A 1 112 ? -8.288 8.920 -20.851 1.00 89.44 112 TYR A O 1
ATOM 944 N N . LEU A 1 113 ? -7.802 9.271 -18.685 1.00 89.19 113 LEU A N 1
ATOM 945 C CA . LEU A 1 113 ? -7.389 10.670 -18.844 1.00 89.19 113 LEU A CA 1
ATOM 946 C C . LEU A 1 113 ? -5.987 10.819 -19.445 1.00 89.19 113 LEU A C 1
ATOM 948 O O . LEU A 1 113 ? -5.732 11.804 -20.138 1.00 89.19 113 LEU A O 1
ATOM 952 N N . PHE A 1 114 ? -5.102 9.852 -19.198 1.00 85.38 114 PHE A N 1
ATOM 953 C CA . PHE A 1 114 ? -3.713 9.844 -19.653 1.00 85.38 114 PHE A CA 1
ATOM 954 C C . PHE A 1 114 ? -3.413 8.560 -20.450 1.00 85.38 114 PHE A C 1
ATOM 956 O O . PHE A 1 114 ? -2.796 7.629 -19.923 1.00 85.38 114 PHE A O 1
ATOM 963 N N . PRO A 1 115 ? -3.854 8.471 -21.721 1.00 78.25 115 PRO A N 1
ATOM 964 C CA . PRO A 1 115 ? -3.521 7.348 -22.591 1.00 78.25 115 PRO A CA 1
ATOM 965 C C . PRO A 1 115 ? -2.000 7.238 -22.766 1.00 78.25 115 PRO A C 1
ATOM 967 O O . PRO A 1 115 ? -1.338 8.220 -23.091 1.00 78.25 115 PRO A O 1
ATOM 970 N N . ALA A 1 116 ? -1.454 6.039 -22.559 1.00 68.81 116 ALA A N 1
ATOM 971 C CA . ALA A 1 116 ? -0.020 5.741 -22.449 1.00 68.81 116 ALA A CA 1
ATOM 972 C C . ALA A 1 116 ? 0.790 5.839 -2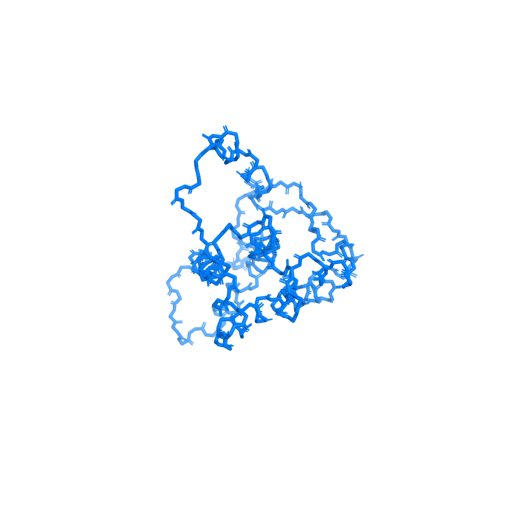3.769 1.00 68.81 116 ALA A C 1
ATOM 974 O O . ALA A 1 116 ? 1.701 5.039 -23.995 1.00 68.81 116 ALA A O 1
ATOM 975 N N . GLU A 1 117 ? 0.444 6.760 -24.675 1.00 60.16 117 GLU A N 1
ATOM 976 C CA . GLU A 1 117 ? 1.077 6.873 -26.000 1.00 60.16 117 GLU A CA 1
ATOM 977 C C . GLU A 1 117 ? 2.492 7.469 -25.948 1.00 60.16 117 GLU A C 1
ATOM 979 O O . GLU A 1 117 ? 3.335 7.117 -26.771 1.00 60.16 117 GLU A O 1
ATOM 984 N N . GLU A 1 118 ? 2.806 8.260 -24.926 1.00 55.75 118 GLU A N 1
ATOM 985 C CA . GLU A 1 118 ? 4.168 8.656 -24.571 1.00 55.75 118 GLU A CA 1
ATOM 986 C C . GLU A 1 118 ? 4.276 8.523 -23.055 1.00 55.75 118 GLU A C 1
ATOM 988 O O . GLU A 1 118 ? 3.406 9.015 -22.352 1.00 55.75 118 GLU A O 1
ATOM 993 N N . ASP A 1 119 ? 5.271 7.787 -22.561 1.00 59.59 119 ASP A N 1
ATOM 994 C CA . ASP A 1 119 ? 5.532 7.533 -21.136 1.00 59.59 119 ASP A CA 1
ATOM 995 C C . ASP A 1 119 ? 6.599 8.556 -20.699 1.00 59.59 119 ASP A C 1
ATOM 997 O O . ASP A 1 119 ? 7.792 8.267 -20.837 1.00 59.59 119 ASP A O 1
ATOM 1001 N N . PRO A 1 120 ? 6.252 9.794 -20.294 1.00 54.22 120 PRO A N 1
ATOM 1002 C CA . PRO A 1 120 ? 7.255 10.822 -20.037 1.00 54.22 120 PRO A CA 1
ATOM 1003 C C . PRO A 1 120 ? 7.836 10.651 -18.624 1.00 54.22 120 PRO A C 1
ATOM 1005 O O . PRO A 1 120 ? 8.981 11.023 -18.387 1.00 54.22 120 PRO A O 1
ATOM 1008 N N . ASP A 1 121 ? 7.074 10.016 -17.724 1.00 60.12 121 ASP A N 1
ATOM 1009 C CA . ASP A 1 121 ? 7.315 9.930 -16.284 1.00 60.12 121 ASP A CA 1
ATOM 1010 C C . ASP A 1 121 ? 7.358 8.464 -15.813 1.00 60.12 121 ASP A C 1
ATOM 1012 O O . ASP A 1 121 ? 6.637 8.052 -14.902 1.00 60.12 121 ASP A O 1
ATOM 1016 N N . PHE A 1 122 ? 8.194 7.637 -16.450 1.00 75.06 122 PHE A N 1
ATOM 1017 C CA . PHE A 1 122 ? 8.490 6.305 -15.919 1.00 75.06 122 PHE A CA 1
ATOM 1018 C C . PHE A 1 122 ? 9.191 6.448 -14.560 1.00 75.06 122 PHE A C 1
ATOM 1020 O O . PHE A 1 122 ? 10.343 6.883 -14.494 1.00 75.06 122 PHE A O 1
ATOM 1027 N N . TYR A 1 123 ? 8.516 6.045 -13.483 1.00 85.62 123 TYR A N 1
ATOM 1028 C CA . TYR A 1 123 ? 9.136 5.934 -12.166 1.00 85.62 123 TYR A CA 1
ATOM 1029 C C . TYR A 1 123 ? 9.751 4.545 -11.995 1.00 85.62 123 TYR A C 1
ATOM 1031 O O . TYR A 1 123 ? 9.061 3.539 -12.182 1.00 85.62 123 TYR A O 1
ATOM 1039 N N . PRO A 1 124 ? 11.034 4.447 -11.615 1.00 88.62 124 PRO A N 1
ATOM 1040 C CA . PRO A 1 124 ? 11.607 3.160 -11.279 1.00 88.62 124 PRO A CA 1
ATOM 1041 C C . PRO A 1 124 ? 10.966 2.617 -9.982 1.00 88.62 124 PRO A C 1
ATOM 1043 O O . PRO A 1 124 ? 10.583 3.408 -9.116 1.00 88.62 124 PRO A O 1
ATOM 1046 N N . PRO A 1 125 ? 10.875 1.285 -9.804 1.00 91.75 125 PRO A N 1
ATOM 1047 C CA . PRO A 1 125 ? 10.172 0.661 -8.679 1.00 91.75 125 PRO A CA 1
ATOM 1048 C C . PRO A 1 125 ? 10.517 1.239 -7.301 1.00 91.75 125 PRO A C 1
ATOM 1050 O O . PRO A 1 125 ? 9.623 1.504 -6.503 1.00 91.75 125 PRO A O 1
ATOM 1053 N N . GLN A 1 126 ? 11.794 1.527 -7.028 1.00 92.38 126 GLN A N 1
ATOM 1054 C CA . GLN A 1 126 ? 12.199 2.104 -5.743 1.00 92.38 126 GLN A CA 1
ATOM 1055 C C . GLN A 1 126 ? 11.619 3.503 -5.480 1.00 92.38 126 GLN A C 1
ATOM 1057 O O . GLN A 1 126 ? 11.312 3.831 -4.336 1.00 92.38 126 GLN A O 1
ATOM 1062 N N . GLU A 1 127 ? 11.437 4.320 -6.520 1.00 92.69 127 GLU A N 1
ATOM 1063 C CA . GLU A 1 127 ? 10.812 5.640 -6.383 1.00 92.69 127 GLU A CA 1
ATOM 1064 C C . GLU A 1 127 ? 9.305 5.517 -6.157 1.00 92.69 127 GLU A C 1
ATOM 1066 O O . GLU A 1 127 ? 8.734 6.312 -5.411 1.00 92.69 127 GLU A O 1
ATOM 1071 N N . VAL A 1 128 ? 8.662 4.503 -6.748 1.00 93.50 128 VAL A N 1
ATOM 1072 C CA . VAL A 1 128 ? 7.250 4.196 -6.479 1.00 93.50 128 VAL A CA 1
ATOM 1073 C C . VAL A 1 128 ? 7.060 3.874 -4.998 1.00 93.50 128 VAL A C 1
ATOM 1075 O O . VAL A 1 128 ? 6.205 4.484 -4.357 1.00 93.50 128 VAL A O 1
ATOM 1078 N N . VAL A 1 129 ? 7.906 3.009 -4.423 1.00 95.19 129 VAL A N 1
ATOM 1079 C CA . VAL A 1 129 ? 7.850 2.672 -2.987 1.00 95.19 129 VAL A CA 1
ATOM 1080 C C . VAL A 1 129 ? 7.974 3.920 -2.116 1.00 95.19 129 VAL A C 1
ATOM 1082 O O . VAL A 1 129 ? 7.158 4.120 -1.218 1.00 95.19 129 VAL A O 1
ATOM 1085 N N . GLN A 1 130 ? 8.947 4.786 -2.406 1.00 94.50 130 GLN A N 1
ATOM 1086 C CA . GLN A 1 130 ? 9.161 6.025 -1.653 1.00 94.50 130 GLN A CA 1
ATOM 1087 C C . GLN A 1 130 ? 7.947 6.957 -1.731 1.00 94.50 130 GLN A C 1
ATOM 1089 O O . GLN A 1 130 ? 7.448 7.409 -0.704 1.00 94.50 130 GLN A O 1
ATOM 1094 N N . LYS A 1 131 ? 7.409 7.193 -2.932 1.00 94.62 131 LYS A N 1
ATOM 1095 C CA . LYS A 1 131 ? 6.228 8.051 -3.125 1.00 94.62 131 LYS A CA 1
ATOM 1096 C C . LYS A 1 131 ? 4.987 7.499 -2.433 1.00 94.62 131 LYS A C 1
ATOM 1098 O O . LYS A 1 131 ? 4.176 8.272 -1.917 1.00 94.62 131 LYS A O 1
ATOM 1103 N N . VAL A 1 132 ? 4.817 6.178 -2.424 1.00 94.94 132 VAL A N 1
ATOM 1104 C CA . VAL A 1 132 ? 3.726 5.527 -1.694 1.00 94.94 132 VAL A CA 1
ATOM 1105 C C . VAL A 1 132 ? 3.921 5.719 -0.193 1.00 94.94 132 VAL A C 1
ATOM 1107 O O . VAL A 1 132 ? 2.987 6.168 0.462 1.00 94.94 132 VAL A O 1
ATOM 1110 N N . GLU A 1 133 ? 5.114 5.469 0.355 1.00 94.31 133 GLU A N 1
ATOM 1111 C CA . GLU A 1 133 ? 5.420 5.720 1.774 1.00 94.31 133 GLU A CA 1
ATOM 1112 C C . GLU A 1 133 ? 5.136 7.185 2.163 1.00 94.31 133 GLU A C 1
ATOM 1114 O O . GLU A 1 133 ? 4.363 7.430 3.090 1.00 94.31 133 GLU A O 1
ATOM 1119 N N . GLU A 1 134 ? 5.623 8.154 1.384 1.00 94.81 134 GLU A N 1
ATOM 1120 C CA . GLU A 1 134 ? 5.357 9.586 1.590 1.00 94.81 134 GLU A CA 1
ATOM 1121 C C . GLU A 1 134 ? 3.861 9.926 1.542 1.00 94.81 134 GLU A C 1
ATOM 1123 O O . GLU A 1 134 ? 3.366 10.753 2.313 1.00 94.81 134 GLU A O 1
ATOM 1128 N N . THR A 1 135 ? 3.117 9.303 0.626 1.00 93.62 135 THR A N 1
ATOM 1129 C CA . THR A 1 135 ? 1.672 9.515 0.507 1.00 93.62 135 THR A CA 1
ATOM 1130 C C . THR A 1 135 ? 0.953 8.996 1.745 1.00 93.62 135 THR A C 1
ATOM 1132 O O . THR A 1 135 ? 0.102 9.698 2.290 1.00 93.62 135 THR A O 1
ATOM 1135 N N . LEU A 1 136 ? 1.316 7.809 2.231 1.00 92.69 136 LEU A N 1
ATOM 1136 C CA . LEU A 1 136 ? 0.710 7.207 3.418 1.00 92.69 136 LEU A CA 1
ATOM 1137 C C . LEU A 1 136 ? 1.031 8.000 4.691 1.00 92.69 136 LEU A C 1
ATOM 1139 O O . LEU A 1 136 ? 0.143 8.184 5.522 1.00 92.69 136 LEU A O 1
ATOM 1143 N N . ASP A 1 137 ? 2.240 8.550 4.808 1.00 91.00 137 ASP A N 1
ATOM 1144 C CA . ASP A 1 137 ? 2.643 9.394 5.942 1.00 91.00 137 ASP A CA 1
ATOM 1145 C C . ASP A 1 137 ? 1.871 10.720 6.010 1.00 91.00 137 ASP A C 1
ATOM 1147 O O . ASP A 1 137 ? 1.688 11.308 7.087 1.00 91.00 137 ASP A O 1
ATOM 1151 N N . ARG A 1 138 ? 1.389 11.195 4.855 1.00 91.50 138 ARG A N 1
ATOM 1152 C CA . ARG A 1 138 ? 0.536 12.384 4.744 1.00 91.50 138 ARG A CA 1
ATOM 1153 C C . ARG A 1 138 ? -0.926 12.109 5.087 1.00 91.50 138 ARG A C 1
ATOM 1155 O O . ARG A 1 138 ? -1.639 13.060 5.413 1.00 91.50 138 ARG A O 1
ATOM 1162 N N . LEU A 1 139 ? -1.382 10.856 5.049 1.00 89.75 139 LEU A N 1
ATOM 1163 C CA . LEU A 1 139 ? -2.753 10.464 5.400 1.00 89.75 139 LEU A CA 1
ATOM 1164 C C . LEU A 1 139 ? -2.944 10.432 6.925 1.00 89.75 139 LEU A C 1
ATOM 1166 O O . LEU A 1 139 ? -3.141 9.380 7.531 1.00 89.75 139 LEU A O 1
ATOM 1170 N N . ARG A 1 140 ? -2.885 11.610 7.557 1.00 90.25 140 ARG A N 1
ATOM 1171 C CA . ARG A 1 140 ? -3.073 11.776 9.005 1.00 90.25 140 ARG A CA 1
ATOM 1172 C C . ARG A 1 140 ? -4.517 12.123 9.347 1.00 90.25 140 ARG A C 1
ATOM 1174 O O . ARG A 1 140 ? -5.046 13.130 8.878 1.00 90.25 140 ARG A O 1
ATOM 1181 N N . VAL A 1 141 ? -5.115 11.317 10.218 1.00 90.81 141 VAL A N 1
ATOM 1182 C CA . VAL A 1 141 ? -6.454 11.530 10.783 1.00 90.81 141 VAL A CA 1
ATOM 1183 C C . VAL A 1 141 ? -6.338 12.398 12.035 1.00 90.81 141 VAL A C 1
ATOM 1185 O O . VAL A 1 141 ? -7.003 13.427 12.158 1.00 90.81 141 VAL A O 1
ATOM 1188 N N . ILE A 1 142 ? -5.427 12.032 12.938 1.00 90.06 142 ILE A N 1
ATOM 1189 C CA . ILE A 1 142 ? -5.151 12.758 14.176 1.00 90.06 142 ILE A CA 1
ATOM 1190 C C . ILE A 1 142 ? -4.152 13.881 13.884 1.00 90.06 142 ILE A C 1
ATOM 1192 O O . ILE A 1 142 ? -3.037 13.658 13.407 1.00 90.06 142 ILE A O 1
ATOM 1196 N N . ARG A 1 143 ? -4.561 15.121 14.162 1.00 87.88 143 ARG A N 1
ATOM 1197 C CA . ARG A 1 143 ? -3.757 16.325 13.909 1.00 87.88 143 ARG A CA 1
ATOM 1198 C C . ARG A 1 143 ? -2.969 16.735 15.148 1.00 87.88 143 ARG A C 1
ATOM 1200 O O . ARG A 1 143 ? -3.439 16.565 16.265 1.00 87.88 143 ARG A O 1
ATOM 1207 N N . GLY A 1 144 ? -1.806 17.349 14.927 1.00 86.06 144 GLY A N 1
ATOM 1208 C CA . GLY A 1 144 ? -1.003 17.944 16.001 1.00 86.06 144 GLY A CA 1
ATOM 1209 C C . GLY A 1 144 ? -0.274 16.941 16.895 1.00 86.06 144 GLY A C 1
ATOM 1210 O O . GLY A 1 144 ? 0.127 17.321 17.989 1.00 86.06 144 GLY A O 1
ATOM 1211 N N . LEU A 1 145 ? -0.103 15.693 16.442 1.00 87.19 145 LEU A N 1
ATOM 1212 C CA . LEU A 1 145 ? 0.711 14.701 17.144 1.00 87.19 145 LEU A CA 1
ATOM 1213 C C . LEU A 1 145 ? 2.166 15.161 17.237 1.00 87.19 145 LEU A C 1
ATOM 1215 O O . LEU A 1 145 ? 2.766 15.535 16.225 1.00 87.19 145 LEU A O 1
ATOM 1219 N N . THR A 1 146 ? 2.718 15.099 18.444 1.00 88.19 146 THR A N 1
ATOM 1220 C CA . THR A 1 146 ? 4.146 15.280 18.717 1.00 88.19 146 THR A CA 1
ATOM 1221 C C . THR A 1 146 ? 4.834 13.923 18.889 1.00 88.19 146 THR A C 1
ATOM 1223 O O . THR A 1 146 ? 4.185 12.904 19.139 1.00 88.19 146 THR A O 1
ATOM 1226 N N . ASP A 1 147 ? 6.156 13.874 18.723 1.00 84.31 147 ASP A N 1
ATOM 1227 C CA . ASP A 1 147 ? 6.917 12.611 18.720 1.00 84.31 147 ASP A CA 1
ATOM 1228 C C . ASP A 1 147 ? 6.889 11.879 20.076 1.00 84.31 147 ASP A C 1
ATOM 1230 O O . ASP A 1 147 ? 7.065 10.665 20.139 1.00 84.31 147 ASP A O 1
ATOM 1234 N N . ASP A 1 148 ? 6.617 12.593 21.171 1.00 89.50 148 ASP A N 1
ATOM 1235 C CA . ASP A 1 148 ? 6.480 12.043 22.522 1.00 89.50 148 ASP A CA 1
ATOM 1236 C C . ASP A 1 148 ? 5.121 11.361 22.779 1.00 89.50 148 ASP A C 1
ATOM 1238 O O . ASP A 1 148 ? 4.964 10.616 23.750 1.00 89.50 148 ASP A O 1
ATOM 1242 N N . GLN A 1 149 ? 4.133 11.552 21.900 1.00 89.62 149 GLN A N 1
ATOM 1243 C CA . GLN A 1 149 ? 2.770 11.044 22.076 1.00 89.62 149 GLN A CA 1
ATOM 1244 C C . GLN A 1 149 ? 2.587 9.637 21.495 1.00 89.62 149 GLN A C 1
ATOM 1246 O O . GLN A 1 149 ? 1.844 9.428 20.534 1.00 89.62 149 GLN A O 1
ATOM 1251 N N . VAL A 1 150 ? 3.222 8.647 22.126 1.00 90.69 150 VAL A N 1
ATOM 1252 C CA . VAL A 1 150 ? 3.202 7.232 21.695 1.00 90.69 150 VAL A CA 1
ATOM 1253 C C . VAL A 1 150 ? 1.779 6.704 21.450 1.00 90.69 150 VAL A C 1
ATOM 1255 O O . VAL A 1 150 ? 1.510 6.120 20.404 1.00 90.69 150 VAL A O 1
ATOM 1258 N N . LEU A 1 151 ? 0.842 6.969 22.369 1.00 90.50 151 LEU A N 1
ATOM 1259 C CA . LEU A 1 151 ? -0.556 6.524 22.238 1.00 90.50 151 LEU A CA 1
ATOM 1260 C C . LEU A 1 151 ? -1.287 7.189 21.063 1.00 90.50 151 LEU A C 1
ATOM 1262 O O . LEU A 1 151 ? -2.156 6.578 20.446 1.00 90.50 151 LEU A O 1
ATOM 1266 N N . GLY A 1 152 ? -0.945 8.439 20.748 1.00 90.94 152 GLY A N 1
ATOM 1267 C CA . GLY A 1 152 ? -1.541 9.155 19.625 1.00 90.94 152 GLY A CA 1
ATOM 1268 C C . GLY A 1 152 ? -1.094 8.576 18.283 1.00 90.94 152 GLY A C 1
ATOM 1269 O O . GLY A 1 152 ? -1.911 8.404 17.381 1.00 90.94 152 GLY A O 1
ATOM 1270 N N . TRP A 1 153 ? 0.179 8.194 18.178 1.00 91.69 153 TRP A N 1
ATOM 1271 C CA . TRP A 1 153 ? 0.707 7.490 17.009 1.00 91.69 153 TRP A CA 1
ATOM 1272 C C . TRP A 1 153 ? 0.122 6.090 16.841 1.00 91.69 153 TRP A C 1
ATOM 1274 O O . TRP A 1 153 ? -0.213 5.700 15.724 1.00 91.69 153 TRP A O 1
ATOM 1284 N N . GLU A 1 154 ? -0.070 5.356 17.938 1.00 91.88 154 GLU A N 1
ATOM 1285 C CA . GLU A 1 154 ? -0.751 4.060 17.905 1.00 91.88 154 GLU A CA 1
ATOM 1286 C C . GLU A 1 154 ? -2.206 4.204 17.433 1.00 91.88 154 GLU A C 1
ATOM 1288 O O . GLU A 1 154 ? -2.645 3.471 16.548 1.00 91.88 154 GLU A O 1
ATOM 1293 N N . ALA A 1 155 ? -2.937 5.199 17.942 1.00 92.44 155 ALA A N 1
ATOM 1294 C CA . ALA A 1 155 ? -4.297 5.489 17.495 1.00 92.44 155 ALA A CA 1
ATOM 1295 C C . ALA A 1 155 ? -4.352 5.875 16.005 1.00 92.44 155 ALA A C 1
ATOM 1297 O O . ALA A 1 155 ? -5.222 5.398 15.280 1.00 92.44 155 ALA A O 1
ATOM 1298 N N . GLN A 1 156 ? -3.397 6.677 15.524 1.00 93.44 156 GLN A N 1
ATOM 1299 C CA . GLN A 1 156 ? -3.284 7.037 14.108 1.00 93.44 156 GLN A CA 1
ATOM 1300 C C . GLN A 1 156 ? -3.018 5.810 13.223 1.00 93.44 156 GLN A C 1
ATOM 1302 O O . GLN A 1 156 ? -3.621 5.672 12.155 1.00 93.44 156 GLN A O 1
ATOM 1307 N N . HIS A 1 157 ? -2.125 4.920 13.657 1.00 92.06 157 HIS A N 1
ATOM 1308 C CA . HI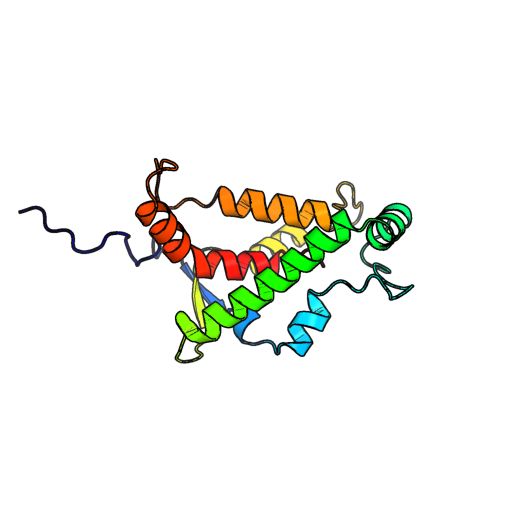S A 1 157 ? -1.841 3.677 12.947 1.00 92.06 157 HIS A CA 1
ATOM 1309 C C . HIS A 1 157 ? -3.085 2.782 12.885 1.00 92.06 157 HIS A C 1
ATOM 1311 O O . HIS A 1 157 ? -3.465 2.330 11.807 1.00 92.06 157 HIS A O 1
ATOM 1317 N N . ASN A 1 158 ? -3.774 2.603 14.014 1.00 92.19 158 ASN A N 1
ATOM 1318 C CA . ASN A 1 158 ? -4.982 1.784 14.097 1.00 92.19 158 ASN A CA 1
ATOM 1319 C C . ASN A 1 158 ? -6.115 2.329 13.217 1.00 92.19 158 ASN A C 1
ATOM 1321 O O . ASN A 1 158 ? -6.751 1.556 12.507 1.00 92.19 158 ASN A O 1
ATOM 1325 N N . ALA A 1 159 ? -6.314 3.650 13.198 1.00 92.31 159 ALA A N 1
ATOM 1326 C CA . ALA A 1 159 ? -7.344 4.299 12.386 1.00 92.31 159 ALA A CA 1
ATOM 1327 C C . ALA A 1 159 ? -7.112 4.153 10.872 1.00 92.31 159 ALA A C 1
ATOM 1329 O O . ALA A 1 159 ? -8.053 4.221 10.089 1.00 92.31 159 ALA A O 1
ATOM 1330 N N . THR A 1 160 ? -5.861 3.966 10.437 1.00 93.31 160 THR A N 1
ATOM 1331 C CA . THR A 1 160 ? -5.506 3.970 9.008 1.00 93.31 160 THR A CA 1
ATOM 1332 C C . THR A 1 160 ? -5.053 2.620 8.467 1.00 93.31 160 THR A C 1
ATOM 1334 O O . THR A 1 160 ? -4.897 2.485 7.256 1.00 93.31 160 THR A O 1
ATOM 1337 N N . VAL A 1 161 ? -4.896 1.598 9.313 1.00 93.69 161 VAL A N 1
ATOM 1338 C CA . VAL A 1 161 ? -4.311 0.297 8.944 1.00 93.69 161 VAL A CA 1
ATOM 1339 C C . VAL A 1 161 ? -4.973 -0.355 7.724 1.00 93.69 161 VAL A C 1
ATOM 1341 O O . VAL A 1 161 ? -4.278 -0.859 6.840 1.00 93.69 161 VAL A O 1
ATOM 1344 N N . VAL A 1 162 ? -6.307 -0.310 7.637 1.00 93.38 162 VAL A N 1
ATOM 1345 C CA . VAL A 1 162 ? -7.073 -0.922 6.540 1.00 93.38 162 VAL A CA 1
ATOM 1346 C C . VAL A 1 162 ? -6.852 -0.161 5.236 1.00 93.38 162 VAL A C 1
ATOM 1348 O O . VAL A 1 162 ? -6.498 -0.765 4.223 1.00 93.38 162 VAL A O 1
ATOM 1351 N N . LEU A 1 163 ? -6.982 1.168 5.270 1.00 93.31 163 LEU A N 1
ATOM 1352 C CA . LEU A 1 163 ? -6.756 2.021 4.103 1.00 93.31 163 LEU A CA 1
ATOM 1353 C C . LEU A 1 163 ? -5.303 1.929 3.617 1.00 93.31 163 LEU A C 1
ATOM 1355 O O . LEU A 1 163 ? -5.059 1.811 2.418 1.00 93.31 163 LEU A O 1
ATOM 1359 N N . GLN A 1 164 ? -4.334 1.926 4.535 1.00 94.31 164 GLN A N 1
ATOM 1360 C CA . GLN A 1 164 ? -2.924 1.759 4.189 1.00 94.31 164 GLN A CA 1
ATOM 1361 C C . GLN A 1 164 ? -2.672 0.409 3.512 1.00 94.31 164 GLN A C 1
ATOM 1363 O O . GLN A 1 164 ? -1.924 0.354 2.538 1.00 94.31 164 GLN A O 1
ATOM 1368 N N . ALA A 1 165 ? -3.290 -0.676 3.993 1.00 94.38 165 ALA A N 1
ATOM 1369 C CA . ALA A 1 165 ? -3.140 -1.994 3.378 1.00 94.38 165 ALA A CA 1
ATOM 1370 C C . ALA A 1 165 ? -3.727 -2.029 1.966 1.00 94.38 165 ALA A C 1
ATOM 1372 O O . ALA A 1 165 ? -3.108 -2.572 1.052 1.00 94.38 165 ALA A O 1
ATOM 1373 N N . HIS A 1 166 ? -4.896 -1.413 1.790 1.00 94.12 166 HIS A N 1
ATOM 1374 C CA . HIS A 1 166 ? -5.570 -1.317 0.503 1.00 94.12 166 HIS A CA 1
ATOM 1375 C C . HIS A 1 166 ? -4.739 -0.512 -0.511 1.00 94.12 166 HIS A C 1
ATOM 1377 O O . HIS A 1 166 ? -4.478 -0.983 -1.616 1.00 94.12 166 HIS A O 1
ATOM 1383 N N . LEU A 1 167 ? -4.220 0.654 -0.109 1.00 94.69 167 LEU A N 1
ATOM 1384 C CA . LEU A 1 167 ? -3.362 1.487 -0.956 1.00 94.69 167 LEU A CA 1
ATOM 1385 C C . LEU A 1 167 ? -2.045 0.797 -1.315 1.00 94.69 167 LEU A C 1
ATOM 1387 O O . LEU A 1 167 ? -1.679 0.777 -2.486 1.00 94.69 167 LEU A O 1
ATOM 1391 N N . ARG A 1 168 ? -1.347 0.196 -0.342 1.00 94.81 168 ARG A N 1
ATOM 1392 C CA . ARG A 1 168 ? -0.085 -0.520 -0.604 1.00 94.81 168 ARG A CA 1
ATOM 1393 C C . ARG A 1 168 ? -0.280 -1.699 -1.548 1.00 94.81 168 ARG A C 1
ATOM 1395 O O . ARG A 1 168 ? 0.609 -1.991 -2.334 1.00 94.81 168 ARG A O 1
ATOM 1402 N N . TYR A 1 169 ? -1.424 -2.376 -1.475 1.00 94.69 169 TYR A N 1
ATOM 1403 C CA . TYR A 1 169 ? -1.734 -3.471 -2.385 1.00 94.69 169 TYR A CA 1
ATOM 1404 C C . TYR A 1 169 ? -1.933 -2.988 -3.830 1.00 94.69 169 TYR A C 1
ATOM 1406 O O . TYR A 1 169 ? -1.371 -3.579 -4.749 1.00 94.69 169 TYR A O 1
ATOM 1414 N N . HIS A 1 170 ? -2.716 -1.926 -4.035 1.00 93.75 170 HIS A N 1
ATOM 1415 C CA . HIS A 1 170 ? -3.017 -1.415 -5.377 1.00 93.75 170 HIS A CA 1
ATOM 1416 C C . HIS A 1 170 ? -1.881 -0.610 -6.011 1.00 93.75 170 HIS A C 1
ATOM 1418 O O . HIS A 1 170 ? -1.801 -0.549 -7.234 1.00 93.75 170 HIS A O 1
ATOM 1424 N N . LEU A 1 171 ? -1.035 0.016 -5.194 1.00 93.94 171 LEU A N 1
ATOM 1425 C CA . LEU A 1 171 ? 0.090 0.848 -5.626 1.00 93.94 171 LEU A CA 1
ATOM 1426 C C . LEU A 1 171 ? 1.438 0.152 -5.399 1.00 93.94 171 LEU A C 1
ATOM 1428 O O . LEU A 1 171 ? 2.452 0.824 -5.225 1.00 93.94 171 LEU A O 1
ATOM 1432 N N . ALA A 1 172 ? 1.443 -1.183 -5.353 1.00 93.56 172 ALA A N 1
ATOM 1433 C CA . ALA A 1 172 ? 2.678 -1.950 -5.280 1.00 93.56 172 ALA A CA 1
ATOM 1434 C C . ALA A 1 172 ? 3.568 -1.622 -6.486 1.00 93.56 172 ALA A C 1
ATOM 1436 O O . ALA A 1 172 ? 3.079 -1.371 -7.587 1.00 93.56 172 ALA A O 1
ATOM 1437 N N . SER A 1 173 ? 4.881 -1.639 -6.288 1.00 91.19 173 SER A N 1
ATOM 1438 C CA . SER A 1 173 ? 5.848 -1.186 -7.296 1.00 91.19 173 SER A CA 1
ATOM 1439 C C . SER A 1 173 ? 5.931 -2.031 -8.585 1.00 91.19 173 SER A C 1
ATOM 1441 O O . SER A 1 173 ? 6.647 -1.641 -9.511 1.00 91.19 173 SER A O 1
ATOM 1443 N N . ARG A 1 174 ? 5.213 -3.161 -8.669 1.00 87.75 174 ARG A N 1
ATOM 1444 C CA . ARG A 1 174 ? 5.233 -4.123 -9.784 1.00 87.75 174 ARG A CA 1
ATOM 1445 C C . ARG A 1 174 ? 3.890 -4.273 -10.490 1.00 87.75 174 ARG A C 1
ATOM 1447 O O . ARG A 1 174 ? 2.852 -4.276 -9.796 1.00 87.75 174 ARG A O 1
#

pLDDT: mean 89.88, std 7.35, range [54.22, 96.75]

Secondary structure (DSSP, 8-state):
----S-SSGGGTT--GGGEEEEE-HHHHS-HHHHHHHH---TTSTTTTTTT---HHHHHHHHH-HHHHHHHHHHHHHHHHHHHHIIIII-TT---EEEEES-HHHHHHHHHHHS-TTS------HHHHHHHHHHHHHH--SS-S--TT-HHHHHHHHHHHHHHHHHHHHHT---

InterPro domains:
  IPR007075 RNA polymerase Rpb1, domain 6 [PF04992] (14-174)

Radius of gyration: 18.51 Å; chains: 1; bounding box: 44×36×58 Å

Sequence (174 aa):
MDEVVQFLYGEDGMTAEYIEDQDIELMKISHERLAAIAKHDYLNPDYGRGWIKDEKVRSNIRMDHEIQAVLDREFENLREMKRLLCTKVYRDGESRQHIPINVRRLIDQCHYLFPAEEDPDFYPPQEVVQKVEETLDRLRVIRGLTDDQVLGWEAQHNATVVLQAHLRYHLASR